Protein AF-A0A164F4E8-F1 (afdb_monomer_lite)

pLDDT: mean 90.94, std 9.81, range [45.47, 98.56]

Organism: Bacillus cereus (NCBI:txid1396)

Secondary structure (DSSP, 8-state):
-EEEPPPEEGGGGGGT--S-----S--SSPBPS--EEEEEEETTTEEEEEEEEEBSSTT---EEEEEEESS-SSHIIIIITT--SEEEE-TTS-EEEEE---TT-SS--EEEEEEEETTEEEEEEEES-----HHHHHHHHHHHHHT--

Radius of gyration: 14.97 Å; chains: 1; bounding box: 33×34×37 Å

Foldseek 3Di:
DKDKDDWAAPVCVCVQPVDDDWAFPDAPADFDPRWTWMWIDDPDPKIKIKIWGAHPDPPDGKTKIKIKILAPDCCCVPPVVVVFDDWDAAPVGWIKTWHAFDPPPPDFTWIKIWTDDDSMIIIIITTPDPDPPPVVRVVRRRVRVNRID

Structure (mmCIF, N/CA/C/O backbone):
data_AF-A0A164F4E8-F1
#
_entry.id   AF-A0A164F4E8-F1
#
loop_
_atom_site.group_PDB
_atom_site.id
_atom_site.type_symbol
_atom_site.label_atom_id
_atom_site.label_alt_id
_atom_site.label_comp_id
_atom_site.label_asym_id
_atom_site.label_entity_id
_atom_site.label_seq_id
_atom_site.pdbx_PDB_ins_code
_atom_site.Cartn_x
_atom_site.Cartn_y
_atom_site.Cartn_z
_atom_site.occupancy
_atom_site.B_iso_or_equiv
_atom_site.auth_seq_id
_atom_site.auth_comp_id
_atom_site.auth_asym_id
_atom_site.auth_atom_id
_atom_site.pdbx_PDB_model_num
ATOM 1 N N . MET A 1 1 ? 0.045 -12.296 20.672 1.00 79.75 1 MET A N 1
ATOM 2 C CA . MET A 1 1 ? 1.033 -13.055 19.889 1.00 79.75 1 MET A CA 1
ATOM 3 C C . MET A 1 1 ? 1.130 -12.380 18.540 1.00 79.75 1 MET A C 1
ATOM 5 O O . MET A 1 1 ? 0.113 -11.869 18.080 1.00 79.75 1 MET A O 1
ATOM 9 N N . ASP A 1 2 ? 2.335 -12.281 18.003 1.00 92.31 2 ASP A N 1
ATOM 10 C CA . ASP A 1 2 ? 2.592 -11.770 16.660 1.00 92.31 2 ASP A CA 1
ATOM 11 C C . ASP A 1 2 ? 2.791 -12.981 15.750 1.00 92.31 2 ASP A C 1
ATOM 13 O O . ASP A 1 2 ? 3.509 -13.912 16.123 1.00 92.31 2 ASP A O 1
ATOM 17 N N . HIS A 1 3 ? 2.084 -13.021 14.630 1.00 92.69 3 HIS A N 1
ATOM 18 C CA . HIS A 1 3 ? 2.129 -14.139 13.697 1.00 92.69 3 HIS A CA 1
ATOM 19 C C . HIS A 1 3 ? 2.015 -13.613 12.277 1.00 92.69 3 HIS A C 1
ATOM 21 O O . HIS A 1 3 ? 1.196 -12.736 12.011 1.00 92.69 3 HIS A O 1
ATOM 27 N N . VAL A 1 4 ? 2.824 -14.167 11.382 1.00 94.94 4 VAL A N 1
ATOM 28 C CA . VAL A 1 4 ? 2.848 -13.829 9.961 1.00 94.94 4 VAL A CA 1
ATOM 29 C C . VAL A 1 4 ? 2.559 -15.103 9.184 1.00 94.94 4 VAL A C 1
ATOM 31 O O . VAL A 1 4 ? 3.146 -16.145 9.479 1.00 94.94 4 VAL A O 1
ATOM 34 N N . THR A 1 5 ? 1.639 -15.030 8.227 1.00 94.75 5 THR A N 1
ATOM 35 C CA . THR A 1 5 ? 1.400 -16.131 7.290 1.00 94.75 5 THR A CA 1
ATOM 36 C C . THR A 1 5 ? 2.555 -16.241 6.297 1.00 94.75 5 THR A C 1
ATOM 38 O O . THR A 1 5 ? 3.155 -15.231 5.935 1.00 94.75 5 THR A O 1
ATOM 41 N N . ASP A 1 6 ? 2.789 -17.433 5.750 1.00 94.94 6 ASP A N 1
ATOM 42 C CA . ASP A 1 6 ? 3.517 -17.539 4.481 1.00 94.94 6 ASP A CA 1
ATOM 43 C C . ASP A 1 6 ? 2.794 -16.729 3.376 1.00 94.94 6 ASP A C 1
ATOM 45 O O . ASP A 1 6 ? 1.604 -16.409 3.526 1.00 94.94 6 ASP A O 1
ATOM 49 N N . PRO A 1 7 ? 3.462 -16.399 2.253 1.00 95.38 7 PRO A N 1
ATOM 50 C CA . PRO A 1 7 ? 2.802 -15.778 1.110 1.00 95.38 7 PRO A CA 1
ATOM 51 C C . PRO A 1 7 ? 1.639 -16.641 0.608 1.00 95.38 7 PRO A C 1
ATOM 53 O O . PRO A 1 7 ? 1.838 -17.760 0.128 1.00 95.38 7 PRO A O 1
ATOM 56 N N . ILE A 1 8 ? 0.422 -16.103 0.668 1.00 96.06 8 ILE A N 1
ATOM 57 C CA . ILE A 1 8 ? -0.806 -16.793 0.263 1.00 96.06 8 ILE A CA 1
ATOM 58 C C . ILE A 1 8 ? -1.472 -16.110 -0.940 1.00 96.06 8 ILE A C 1
ATOM 60 O O . ILE A 1 8 ? -1.339 -14.897 -1.129 1.00 96.06 8 ILE A O 1
ATOM 64 N N . PRO A 1 9 ? -2.216 -16.860 -1.776 1.00 95.00 9 PRO A N 1
ATOM 65 C CA . PRO A 1 9 ? -2.978 -16.276 -2.875 1.00 95.00 9 PRO A CA 1
ATOM 66 C C . PRO A 1 9 ? -3.974 -15.218 -2.384 1.00 95.00 9 PRO A C 1
ATOM 68 O O . PRO A 1 9 ? -4.622 -15.409 -1.354 1.00 95.00 9 PRO A O 1
ATOM 71 N N . LEU A 1 10 ? -4.192 -14.152 -3.164 1.00 92.88 10 LEU A N 1
ATOM 72 C CA . LEU A 1 10 ? -5.088 -13.047 -2.776 1.00 92.88 10 LEU A CA 1
ATOM 73 C C . LEU A 1 10 ? -6.517 -13.502 -2.415 1.00 92.88 10 LEU A C 1
ATOM 75 O O . LEU A 1 10 ? -7.153 -12.929 -1.533 1.00 92.88 10 LEU A O 1
ATOM 79 N N . LYS A 1 11 ? -7.003 -14.586 -3.035 1.00 92.31 11 LYS A N 1
ATOM 80 C CA . LYS A 1 11 ? -8.307 -15.206 -2.731 1.00 92.31 11 LYS A CA 1
ATOM 81 C C . LYS A 1 11 ? -8.419 -15.781 -1.312 1.00 92.31 11 LYS A C 1
ATOM 83 O O . LYS A 1 11 ? -9.526 -16.018 -0.840 1.00 92.31 11 LYS A O 1
ATOM 88 N N . GLU A 1 12 ? -7.297 -16.048 -0.647 1.00 95.00 12 GLU A N 1
ATOM 89 C CA . GLU A 1 12 ? -7.253 -16.623 0.703 1.00 95.00 12 GLU A CA 1
ATOM 90 C C . GLU A 1 12 ? -7.126 -15.568 1.801 1.00 95.00 12 GLU A C 1
ATOM 92 O O . GLU A 1 12 ? -7.444 -15.854 2.955 1.00 95.00 12 GLU A O 1
ATOM 97 N N . ILE A 1 13 ? -6.755 -14.335 1.439 1.00 95.31 13 ILE A N 1
ATOM 98 C CA . ILE A 1 13 ? -6.613 -13.200 2.358 1.00 95.31 13 ILE A CA 1
ATOM 99 C C . ILE A 1 13 ? -7.846 -12.983 3.245 1.00 95.31 13 ILE A C 1
ATOM 101 O O . ILE A 1 13 ? -7.647 -12.800 4.445 1.00 95.31 13 ILE A O 1
ATOM 105 N N . PRO A 1 14 ? -9.105 -13.091 2.763 1.00 94.25 14 PRO A N 1
ATOM 106 C CA . PRO A 1 14 ? -10.279 -12.878 3.614 1.00 94.25 14 PRO A CA 1
ATOM 107 C C . PRO A 1 14 ? -10.378 -13.809 4.833 1.00 94.25 14 PRO A C 1
ATOM 109 O O . PRO A 1 14 ? -11.076 -13.475 5.788 1.00 94.25 14 PRO A O 1
ATOM 112 N N . LYS A 1 15 ? -9.686 -14.961 4.827 1.00 92.88 15 LYS A N 1
ATOM 113 C CA . LYS A 1 15 ? -9.621 -15.879 5.979 1.00 92.88 15 LYS A CA 1
ATOM 114 C C . LYS A 1 15 ? -8.809 -15.302 7.147 1.00 92.88 15 LYS A C 1
ATOM 116 O O . LYS A 1 15 ? -9.050 -15.677 8.289 1.00 92.88 15 LYS A O 1
ATOM 121 N N . TYR A 1 16 ? -7.856 -14.416 6.855 1.00 92.69 16 TYR A N 1
ATOM 122 C CA . TYR A 1 16 ? -6.883 -13.876 7.813 1.00 92.69 16 TYR A CA 1
ATOM 123 C C . TYR A 1 16 ? -7.036 -12.361 8.018 1.00 92.69 16 TYR A C 1
ATOM 125 O O . TYR A 1 16 ? -6.740 -11.846 9.093 1.00 92.69 16 TYR A O 1
ATOM 133 N N . PHE A 1 17 ? -7.539 -11.650 7.007 1.00 94.88 17 PHE A N 1
ATOM 134 C CA . PHE A 1 17 ? -7.811 -10.218 7.015 1.00 94.88 17 PHE A CA 1
ATOM 135 C C . PHE A 1 17 ? -9.243 -9.975 6.519 1.00 94.88 17 PHE A C 1
ATOM 137 O O . PHE A 1 17 ? -9.506 -9.864 5.324 1.00 94.88 17 PHE A O 1
ATOM 144 N N . SER A 1 18 ? -10.199 -9.935 7.448 1.00 90.44 18 SER A N 1
ATOM 145 C CA . SER A 1 18 ? -11.637 -9.915 7.134 1.00 90.44 18 SER A CA 1
ATOM 146 C C . SER A 1 18 ? -12.184 -8.541 6.728 1.00 90.44 18 SER A C 1
ATOM 148 O O . SER A 1 18 ? -13.365 -8.412 6.400 1.00 90.44 18 SER A O 1
ATOM 150 N N . VAL A 1 19 ? -11.365 -7.492 6.797 1.00 92.75 19 VAL A N 1
ATOM 151 C CA . VAL A 1 19 ? -11.769 -6.130 6.440 1.00 92.75 19 VAL A CA 1
ATOM 152 C C . VAL A 1 19 ? -11.761 -5.996 4.919 1.00 92.75 19 VAL A C 1
ATOM 154 O O . VAL A 1 19 ? -10.837 -6.458 4.264 1.00 92.75 19 VAL A O 1
ATOM 157 N N . LYS A 1 20 ? -12.787 -5.365 4.339 1.00 93.56 20 LYS A N 1
ATOM 158 C CA . LYS A 1 20 ? -12.803 -5.065 2.899 1.00 93.56 20 LYS A CA 1
ATOM 159 C C . LYS A 1 20 ? -11.818 -3.944 2.599 1.00 93.56 20 LYS A C 1
ATOM 161 O O . LYS A 1 20 ? -11.897 -2.897 3.229 1.00 93.56 20 LYS A O 1
ATOM 166 N N . PHE A 1 21 ? -10.957 -4.138 1.611 1.00 95.06 21 PHE A N 1
ATOM 167 C CA . PHE A 1 21 ? -9.958 -3.158 1.204 1.00 95.06 21 PHE A CA 1
ATOM 168 C C . PHE A 1 21 ? -9.898 -3.037 -0.316 1.00 95.06 21 PHE A C 1
ATOM 170 O O . PHE A 1 21 ? -10.354 -3.931 -1.026 1.00 95.06 21 PHE A O 1
ATOM 177 N N . LYS A 1 22 ? -9.336 -1.922 -0.787 1.00 95.69 22 LYS A N 1
ATOM 178 C CA . LYS A 1 22 ? -9.076 -1.675 -2.202 1.00 95.69 22 LYS A CA 1
ATOM 179 C C . LYS A 1 22 ? -7.672 -2.135 -2.587 1.00 95.69 22 LYS A C 1
ATOM 181 O O . LYS A 1 22 ? -6.768 -2.087 -1.752 1.00 95.69 22 LYS A O 1
ATOM 186 N N . VAL A 1 23 ? -7.473 -2.492 -3.851 1.00 95.44 23 VAL A N 1
ATOM 187 C CA . VAL A 1 23 ? -6.159 -2.820 -4.440 1.00 95.44 23 VAL A CA 1
ATOM 188 C C . VAL A 1 23 ? -5.874 -1.970 -5.689 1.00 95.44 23 VAL A C 1
ATOM 190 O O . VAL A 1 23 ? -6.820 -1.458 -6.294 1.00 95.44 23 VAL A O 1
ATOM 193 N N . PRO A 1 24 ? -4.600 -1.786 -6.094 1.00 95.56 24 PRO A N 1
ATOM 194 C CA . PRO A 1 24 ? -4.239 -1.183 -7.374 1.00 95.56 24 PRO A CA 1
ATOM 195 C C . PRO A 1 24 ? -4.976 -1.834 -8.546 1.00 95.56 24 PRO A C 1
ATOM 197 O O . PRO A 1 24 ? -4.898 -3.044 -8.741 1.00 95.56 24 PRO A O 1
ATOM 200 N N . ALA A 1 25 ? -5.670 -1.018 -9.341 1.00 93.69 25 ALA A N 1
ATOM 201 C CA . ALA A 1 25 ? -6.231 -1.438 -10.627 1.00 93.69 25 ALA A CA 1
ATOM 202 C C . ALA A 1 25 ? -5.274 -1.163 -11.801 1.00 93.69 25 ALA A C 1
ATOM 204 O O . ALA A 1 25 ? -5.441 -1.733 -12.875 1.00 93.69 25 ALA A O 1
ATOM 205 N N . PHE A 1 26 ? -4.289 -0.286 -11.588 1.00 90.75 26 PHE A N 1
ATOM 206 C CA . PHE A 1 26 ? -3.274 0.101 -12.559 1.00 90.75 26 PHE A CA 1
ATOM 207 C C . PHE A 1 26 ? -1.915 0.156 -11.874 1.00 90.75 26 PHE A C 1
ATOM 209 O O . PHE A 1 26 ? -1.819 0.557 -10.712 1.00 90.75 26 PHE A O 1
ATOM 216 N N . LEU A 1 27 ? -0.880 -0.226 -12.612 1.00 92.69 27 LEU A N 1
ATOM 217 C CA . LEU A 1 27 ? 0.521 -0.122 -12.225 1.00 92.69 27 LEU A CA 1
ATOM 218 C C . LEU A 1 27 ? 1.306 0.426 -13.425 1.00 92.69 27 LEU A C 1
ATOM 220 O O . LEU A 1 27 ? 0.873 0.228 -14.561 1.00 92.69 27 LEU A O 1
ATOM 224 N N . PRO A 1 28 ? 2.444 1.105 -13.206 1.00 88.12 28 PRO A N 1
ATOM 225 C CA . PRO A 1 28 ? 3.237 1.690 -14.289 1.00 88.12 28 PRO A CA 1
ATOM 226 C C . PRO A 1 28 ? 4.026 0.646 -15.105 1.00 88.12 28 PRO A C 1
ATOM 228 O O . PRO A 1 28 ? 4.886 1.011 -15.900 1.00 88.12 28 PRO A O 1
ATOM 231 N N . TYR A 1 29 ? 3.764 -0.646 -14.892 1.00 89.88 29 TYR A N 1
ATOM 232 C CA . TYR A 1 29 ? 4.447 -1.775 -15.515 1.00 89.88 29 TYR A CA 1
ATOM 233 C C . TYR A 1 29 ? 3.588 -3.043 -15.442 1.00 89.88 29 TYR A C 1
ATOM 235 O O . TYR A 1 29 ? 2.667 -3.147 -14.624 1.00 89.88 29 TYR A O 1
ATOM 243 N N . ASP A 1 30 ? 3.961 -4.038 -16.245 1.00 89.75 30 ASP A N 1
ATOM 244 C CA . ASP A 1 30 ? 3.396 -5.382 -16.176 1.00 89.75 30 ASP A CA 1
ATOM 245 C C . ASP A 1 30 ? 3.956 -6.161 -14.978 1.00 89.75 30 ASP A C 1
ATOM 247 O O . ASP A 1 30 ? 5.153 -6.118 -14.668 1.00 89.75 30 ASP A O 1
ATOM 251 N N . ILE A 1 31 ? 3.072 -6.884 -14.293 1.00 90.31 31 ILE A N 1
ATOM 252 C CA . ILE A 1 31 ? 3.393 -7.669 -13.098 1.00 90.31 31 ILE A CA 1
ATOM 253 C C . ILE A 1 31 ? 3.491 -9.155 -13.396 1.00 90.31 31 ILE A C 1
ATOM 255 O O . ILE A 1 31 ? 2.876 -9.674 -14.327 1.00 90.31 31 ILE A O 1
ATOM 259 N N . THR A 1 32 ? 4.197 -9.874 -12.529 1.00 82.50 32 THR A N 1
ATOM 260 C CA . THR A 1 32 ? 4.111 -11.333 -12.522 1.00 82.50 32 THR A CA 1
ATOM 261 C C . THR A 1 32 ? 2.686 -11.789 -12.186 1.00 82.50 32 THR A C 1
ATOM 263 O O . THR A 1 32 ? 1.993 -11.201 -11.355 1.00 82.50 32 THR A O 1
ATOM 266 N N . SER A 1 33 ? 2.232 -12.872 -12.818 1.00 76.19 33 SER A N 1
ATOM 267 C CA . SER A 1 33 ? 0.866 -13.386 -12.642 1.00 76.19 33 SER A CA 1
ATOM 268 C C . SER A 1 33 ? 0.590 -13.999 -11.259 1.00 76.19 33 SER A C 1
ATOM 270 O O . SER A 1 33 ? -0.559 -14.302 -10.952 1.00 76.19 33 SER A O 1
ATOM 272 N N . ASP A 1 34 ? 1.618 -14.211 -10.431 1.00 85.19 34 ASP A N 1
ATOM 273 C CA . ASP A 1 34 ? 1.532 -14.888 -9.126 1.00 85.19 34 ASP A CA 1
ATOM 274 C C . ASP A 1 34 ? 1.623 -13.896 -7.951 1.00 85.19 34 ASP A C 1
ATOM 276 O O . ASP A 1 34 ? 2.446 -14.041 -7.043 1.00 85.19 34 ASP A O 1
ATOM 280 N N . VAL A 1 35 ? 0.793 -12.847 -7.978 1.00 93.06 35 VAL A N 1
ATOM 281 C CA . VAL A 1 35 ? 0.700 -11.895 -6.861 1.00 93.06 35 VAL A CA 1
ATOM 282 C C . VAL A 1 35 ? 0.127 -12.595 -5.629 1.00 93.06 35 VAL A C 1
ATOM 284 O O . VAL A 1 35 ? -0.980 -13.143 -5.647 1.00 93.06 35 VAL A O 1
ATOM 287 N N . LYS A 1 36 ? 0.878 -12.528 -4.531 1.00 95.56 36 LYS A N 1
ATOM 288 C CA . LYS A 1 36 ? 0.517 -13.073 -3.219 1.00 95.56 36 LYS A CA 1
ATOM 289 C C . LYS A 1 36 ? 0.518 -11.972 -2.169 1.00 95.56 36 LYS A C 1
ATOM 291 O O . LYS A 1 36 ? 1.152 -10.931 -2.349 1.00 95.56 36 LYS A O 1
ATOM 296 N N . GLY A 1 37 ? -0.199 -12.223 -1.082 1.00 96.56 37 GLY A N 1
ATOM 297 C CA . GLY A 1 37 ? -0.192 -11.374 0.099 1.00 96.56 37 GLY A CA 1
ATOM 298 C C . GLY A 1 37 ? 0.315 -12.120 1.327 1.00 96.56 37 GLY A C 1
ATOM 299 O O . GLY A 1 37 ? 0.204 -13.341 1.415 1.00 96.56 37 GLY A O 1
ATOM 300 N N . GLU A 1 38 ? 0.843 -11.369 2.279 1.00 97.81 38 GLU A N 1
ATOM 301 C CA . GLU A 1 38 ? 1.228 -11.832 3.611 1.00 97.81 38 GLU A CA 1
ATOM 302 C C . GLU A 1 38 ? 0.350 -11.106 4.631 1.00 97.81 38 GLU A C 1
ATOM 304 O O . GLU A 1 38 ? 0.143 -9.895 4.524 1.00 97.81 38 GLU A O 1
ATOM 309 N N . VAL A 1 39 ? -0.187 -11.829 5.614 1.00 97.69 39 VAL A N 1
ATOM 310 C CA . VAL A 1 39 ? -0.965 -11.225 6.701 1.00 97.69 39 VAL A CA 1
ATOM 311 C C . VAL A 1 39 ? -0.197 -11.376 8.002 1.00 97.69 39 VAL A C 1
ATOM 313 O O . VAL A 1 39 ? 0.080 -12.489 8.447 1.00 97.69 39 VAL A O 1
ATOM 316 N N . ARG A 1 40 ? 0.107 -10.246 8.640 1.00 97.31 40 ARG A N 1
ATOM 317 C CA . ARG A 1 40 ? 0.655 -10.182 9.995 1.00 97.31 40 ARG A CA 1
ATOM 318 C C . ARG A 1 40 ? -0.450 -9.839 10.978 1.00 97.31 40 ARG A C 1
ATOM 320 O O . ARG A 1 40 ? -1.008 -8.748 10.927 1.00 97.31 40 ARG A O 1
ATOM 327 N N . THR A 1 41 ? -0.745 -10.740 11.904 1.00 95.44 41 THR A N 1
ATOM 328 C CA . THR A 1 41 ? -1.669 -10.497 13.016 1.00 95.44 41 THR A CA 1
ATOM 329 C C . THR A 1 41 ? -0.900 -10.074 14.259 1.00 95.44 41 THR A C 1
ATOM 331 O O . THR A 1 41 ? 0.017 -10.774 14.686 1.00 95.44 41 THR A O 1
ATOM 334 N N . ILE A 1 42 ? -1.310 -8.969 14.876 1.00 93.56 42 ILE A N 1
ATOM 335 C CA . ILE A 1 42 ? -0.698 -8.406 16.079 1.00 93.56 42 ILE A CA 1
ATOM 336 C C . ILE A 1 42 ? -1.735 -8.421 17.207 1.00 93.56 42 ILE A C 1
ATOM 338 O O . ILE A 1 42 ? -2.708 -7.665 17.229 1.00 93.56 42 ILE A O 1
ATOM 342 N N . GLY A 1 43 ? -1.546 -9.306 18.185 1.00 90.12 43 GLY A N 1
ATOM 343 C CA . GLY A 1 43 ? -2.507 -9.447 19.280 1.00 90.12 43 GLY A CA 1
ATOM 344 C C . GLY A 1 43 ? -3.775 -10.181 18.835 1.00 90.12 43 GLY A C 1
ATOM 345 O O . GLY A 1 43 ? -3.678 -11.230 18.213 1.00 90.12 43 GLY A O 1
ATOM 346 N N . LYS A 1 44 ? -4.961 -9.691 19.228 1.00 84.75 44 LYS A N 1
ATOM 347 C CA . LYS A 1 44 ? -6.249 -10.370 18.951 1.00 84.75 44 LYS A CA 1
ATOM 348 C C . LYS A 1 44 ? -7.077 -9.749 17.824 1.00 84.75 44 LYS A C 1
ATOM 350 O O . LYS A 1 44 ? -8.000 -10.398 17.349 1.00 84.75 44 LYS A O 1
ATOM 355 N N . LYS A 1 45 ? -6.828 -8.486 17.473 1.00 89.88 45 LYS A N 1
ATOM 356 C CA . LYS A 1 45 ? -7.707 -7.701 16.584 1.00 89.88 45 LYS A CA 1
ATOM 357 C C . LYS A 1 45 ? -6.965 -6.998 15.454 1.00 89.88 45 LYS A C 1
ATOM 359 O O . LYS A 1 45 ? -7.573 -6.741 14.420 1.00 89.88 45 LYS A O 1
ATOM 364 N N . ASN A 1 46 ? -5.686 -6.694 15.648 1.00 95.25 46 ASN A N 1
ATOM 365 C CA . ASN A 1 46 ? -4.930 -5.888 14.706 1.00 95.25 46 ASN A CA 1
ATOM 366 C C . ASN A 1 46 ? -4.288 -6.799 13.668 1.00 95.25 46 ASN A C 1
ATOM 368 O O . ASN A 1 46 ? -3.726 -7.841 14.009 1.00 95.25 46 ASN A O 1
ATOM 372 N N . ALA A 1 47 ? -4.371 -6.398 12.412 1.00 96.62 47 ALA A N 1
ATOM 373 C CA . ALA A 1 47 ? -3.765 -7.105 11.307 1.00 96.62 47 ALA A CA 1
ATOM 374 C C . ALA A 1 47 ? -3.257 -6.114 10.260 1.00 96.62 47 ALA A C 1
ATOM 376 O O . ALA A 1 47 ? -3.834 -5.040 10.069 1.00 96.62 47 ALA A O 1
ATOM 377 N N . VAL A 1 48 ? -2.179 -6.504 9.589 1.00 97.81 48 VAL A N 1
ATOM 378 C CA . VAL A 1 48 ? -1.609 -5.808 8.438 1.00 97.81 48 VAL A CA 1
ATOM 379 C C . VAL A 1 48 ? -1.518 -6.806 7.297 1.00 97.81 48 VAL A C 1
ATOM 381 O O . VAL A 1 48 ? -1.000 -7.906 7.473 1.00 97.81 48 VAL A O 1
ATOM 384 N N . LEU A 1 49 ? -2.041 -6.422 6.144 1.00 98.12 49 LEU A N 1
ATOM 385 C CA . LEU A 1 49 ? -1.877 -7.117 4.880 1.00 98.12 49 LEU A CA 1
ATOM 386 C C . LEU A 1 49 ? -0.783 -6.421 4.076 1.00 98.12 49 LEU A C 1
ATOM 388 O O . LEU A 1 49 ? -0.881 -5.218 3.850 1.00 98.12 49 LEU A O 1
ATOM 392 N N . THR A 1 50 ? 0.186 -7.183 3.585 1.00 98.19 50 THR A N 1
ATOM 393 C CA . THR A 1 50 ? 1.220 -6.718 2.656 1.00 98.19 50 THR A CA 1
ATOM 394 C C . THR A 1 50 ? 1.072 -7.448 1.326 1.00 98.19 50 THR A C 1
ATOM 396 O O . THR A 1 50 ? 1.043 -8.676 1.296 1.00 98.19 50 THR A O 1
ATOM 399 N N . ILE A 1 51 ? 0.988 -6.712 0.216 1.00 97.50 51 ILE A N 1
ATOM 400 C CA . ILE A 1 51 ? 0.957 -7.258 -1.149 1.00 97.50 51 ILE A CA 1
ATOM 401 C C . ILE A 1 51 ? 2.090 -6.627 -1.955 1.00 97.50 51 ILE A C 1
ATOM 403 O O . ILE A 1 51 ? 2.189 -5.403 -2.028 1.00 97.50 51 ILE A O 1
ATOM 407 N N . LYS A 1 52 ? 2.922 -7.456 -2.593 1.00 95.50 52 LYS A N 1
ATOM 408 C CA . LYS A 1 52 ? 4.054 -7.007 -3.418 1.00 95.50 52 LYS A CA 1
ATOM 409 C C . LYS A 1 52 ? 3.759 -7.243 -4.898 1.00 95.50 52 LYS A C 1
ATOM 411 O O . LYS A 1 52 ? 3.633 -8.387 -5.331 1.00 95.50 52 LYS A O 1
ATOM 416 N N . TYR A 1 53 ? 3.695 -6.167 -5.672 1.00 94.81 53 TYR A N 1
ATOM 417 C CA . TYR A 1 53 ? 3.447 -6.178 -7.113 1.00 94.81 53 TYR A CA 1
ATOM 418 C C . TYR A 1 53 ? 4.776 -6.117 -7.867 1.00 94.81 53 TYR A C 1
ATOM 420 O O . TYR A 1 53 ? 5.229 -5.049 -8.269 1.00 94.81 53 TYR A O 1
ATOM 428 N N . LYS A 1 54 ? 5.447 -7.265 -7.999 1.00 91.75 54 LYS A N 1
ATOM 429 C CA . LYS A 1 54 ? 6.763 -7.347 -8.650 1.00 91.75 54 LYS A CA 1
ATOM 430 C C . LYS A 1 54 ? 6.645 -7.214 -10.168 1.00 91.75 54 LYS A C 1
ATOM 432 O O . LYS A 1 54 ? 5.764 -7.833 -10.767 1.00 91.75 54 LYS A O 1
ATOM 437 N N . GLN A 1 55 ? 7.569 -6.463 -10.764 1.00 89.81 55 GLN A N 1
ATOM 438 C CA . GLN A 1 55 ? 7.704 -6.329 -12.213 1.00 89.81 55 GLN A CA 1
ATOM 439 C C . GLN A 1 55 ? 7.969 -7.679 -12.892 1.00 89.81 55 GLN A C 1
ATOM 441 O O . GLN A 1 55 ? 8.649 -8.546 -12.339 1.00 89.81 55 GLN A O 1
ATOM 446 N N . GLN A 1 56 ? 7.424 -7.852 -14.097 1.00 86.25 56 GLN A N 1
ATOM 447 C CA . GLN A 1 56 ? 7.676 -9.024 -14.936 1.00 86.25 56 GLN A CA 1
ATOM 448 C C . GLN A 1 56 ? 9.042 -8.962 -15.645 1.00 86.25 56 GLN A C 1
ATOM 450 O O . GLN A 1 56 ? 9.623 -10.010 -15.928 1.00 86.25 56 GLN A O 1
ATOM 455 N N . GLU A 1 57 ? 9.548 -7.760 -15.946 1.00 84.56 57 GLU A N 1
ATOM 456 C CA . GLU A 1 57 ? 10.784 -7.570 -16.714 1.00 84.56 57 GLU A CA 1
ATOM 457 C C . GLU A 1 57 ? 12.022 -8.072 -15.938 1.00 84.56 57 GLU A C 1
ATOM 459 O O . GLU A 1 57 ? 12.302 -7.592 -14.835 1.00 84.56 57 GLU A O 1
ATOM 464 N N . PRO A 1 58 ? 12.800 -9.024 -16.490 1.00 76.00 58 PRO A N 1
ATOM 465 C CA . PRO A 1 58 ? 14.008 -9.517 -15.837 1.00 76.00 58 PRO A CA 1
ATOM 466 C C . PRO A 1 58 ? 15.053 -8.411 -15.645 1.00 76.00 58 PRO A C 1
ATOM 468 O O . PRO A 1 58 ? 15.383 -7.687 -16.578 1.00 76.00 58 PRO A O 1
ATOM 471 N N . GLY A 1 59 ? 15.629 -8.319 -14.444 1.00 78.00 59 GLY A N 1
ATOM 472 C CA . GLY A 1 59 ? 16.694 -7.359 -14.125 1.00 78.00 59 GLY A CA 1
ATOM 473 C C . GLY A 1 59 ? 16.206 -6.025 -13.556 1.00 78.00 59 GLY A C 1
ATOM 474 O O . GLY A 1 59 ? 17.023 -5.276 -13.021 1.00 78.00 59 GLY A O 1
ATOM 475 N N . ARG A 1 60 ? 14.894 -5.754 -13.580 1.00 81.50 60 ARG A N 1
ATOM 476 C CA . ARG A 1 60 ? 14.301 -4.662 -12.804 1.00 81.50 60 ARG A CA 1
ATOM 477 C C . ARG A 1 60 ? 13.817 -5.168 -11.450 1.00 81.50 60 ARG A C 1
ATOM 479 O O . ARG A 1 60 ? 13.037 -6.112 -11.358 1.00 81.50 60 ARG A O 1
ATOM 486 N N . ASN A 1 61 ? 14.285 -4.512 -10.392 1.00 84.19 61 ASN A N 1
ATOM 487 C CA . ASN A 1 61 ? 13.960 -4.867 -9.008 1.00 84.19 61 ASN A CA 1
ATOM 488 C C . ASN A 1 61 ? 12.969 -3.893 -8.363 1.00 84.19 61 ASN A C 1
ATOM 490 O O . ASN A 1 61 ? 12.694 -4.021 -7.169 1.00 84.19 61 ASN A O 1
ATOM 494 N N . GLU A 1 62 ? 12.473 -2.911 -9.116 1.00 87.75 62 GLU A N 1
ATOM 495 C CA . GLU A 1 62 ? 11.492 -1.949 -8.624 1.00 87.75 62 GLU A CA 1
A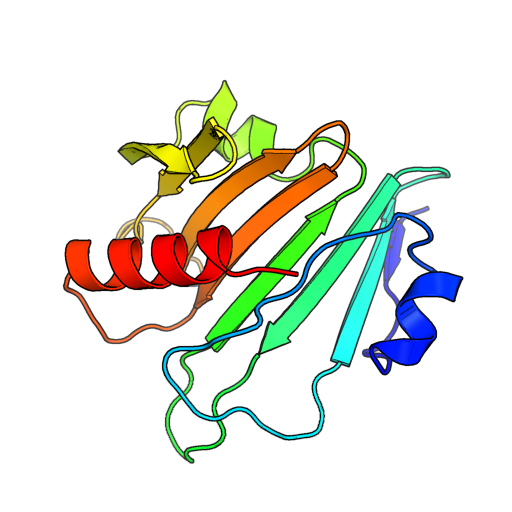TOM 496 C C . GLU A 1 62 ? 10.133 -2.630 -8.470 1.00 87.75 62 GLU A C 1
ATOM 498 O O . GLU A 1 62 ? 9.743 -3.480 -9.275 1.00 87.75 62 GLU A O 1
ATOM 503 N N . TYR A 1 63 ? 9.399 -2.267 -7.426 1.00 91.75 63 TYR A N 1
ATOM 504 C CA . TYR A 1 63 ? 8.051 -2.781 -7.228 1.00 91.75 63 TYR A CA 1
ATOM 505 C C . TYR A 1 63 ? 7.210 -1.848 -6.364 1.00 91.75 63 TYR A C 1
ATOM 507 O O . TYR A 1 63 ? 7.719 -1.037 -5.591 1.00 91.75 63 TYR A O 1
ATOM 515 N N . ILE A 1 64 ? 5.898 -1.988 -6.503 1.00 95.12 64 ILE A N 1
ATOM 516 C CA . ILE A 1 64 ? 4.907 -1.350 -5.654 1.00 95.12 64 ILE A CA 1
ATOM 517 C C . ILE A 1 64 ? 4.552 -2.353 -4.564 1.00 95.12 64 ILE A C 1
ATOM 519 O O . ILE A 1 64 ? 4.235 -3.514 -4.831 1.00 95.12 64 ILE A O 1
ATOM 523 N N . GLU A 1 65 ? 4.607 -1.900 -3.324 1.00 96.31 65 GLU A N 1
ATOM 524 C CA . GLU A 1 65 ? 4.104 -2.614 -2.161 1.00 96.31 65 GLU A CA 1
ATOM 525 C C . GLU A 1 65 ? 2.868 -1.883 -1.645 1.00 96.31 65 GLU A C 1
ATOM 527 O O . GLU A 1 65 ? 2.883 -0.664 -1.475 1.00 96.31 65 GLU A O 1
ATOM 532 N N . LEU A 1 66 ? 1.790 -2.628 -1.414 1.00 98.12 66 LEU A N 1
ATOM 533 C CA . LEU A 1 66 ? 0.610 -2.135 -0.719 1.00 98.12 66 LEU A CA 1
ATOM 534 C C . LEU A 1 66 ? 0.582 -2.738 0.682 1.00 98.12 66 LEU A C 1
ATOM 536 O O . LEU A 1 66 ? 0.457 -3.956 0.816 1.00 98.12 66 LEU A O 1
ATOM 540 N N . ASN A 1 67 ? 0.591 -1.876 1.694 1.00 98.19 67 ASN A N 1
ATOM 541 C CA . ASN A 1 67 ? 0.247 -2.235 3.061 1.00 98.19 67 ASN A CA 1
ATOM 542 C C . ASN A 1 67 ? -1.160 -1.727 3.392 1.00 98.19 67 ASN A C 1
ATOM 544 O O . ASN A 1 67 ? -1.495 -0.568 3.138 1.00 98.19 67 ASN A O 1
ATOM 548 N N . VAL A 1 68 ? -1.985 -2.604 3.962 1.00 98.31 68 VAL A N 1
ATOM 549 C CA . VAL A 1 68 ? -3.333 -2.289 4.442 1.00 98.31 68 VAL A CA 1
ATOM 550 C C . VAL A 1 68 ? -3.453 -2.729 5.891 1.00 98.31 68 VAL A C 1
ATOM 552 O O . VAL A 1 68 ? -3.304 -3.913 6.188 1.00 98.31 68 VAL A O 1
ATOM 555 N N . ALA A 1 69 ? -3.755 -1.805 6.795 1.00 98.12 69 ALA A N 1
ATOM 556 C CA . ALA A 1 69 ? -3.918 -2.106 8.213 1.00 98.12 69 ALA A CA 1
ATOM 557 C C . ALA A 1 69 ? -5.315 -1.724 8.708 1.00 98.12 69 ALA A C 1
ATOM 559 O O . ALA A 1 69 ? -5.888 -0.718 8.295 1.00 98.12 69 ALA A O 1
ATOM 560 N N . ASN A 1 70 ? -5.862 -2.523 9.624 1.00 96.88 70 ASN A N 1
ATOM 561 C CA . ASN A 1 70 ? -7.137 -2.231 10.298 1.00 96.88 70 ASN A CA 1
ATOM 562 C C . ASN A 1 70 ? -6.959 -1.431 11.605 1.00 96.88 70 ASN A C 1
ATOM 564 O O . ASN A 1 70 ? -7.820 -1.453 12.484 1.00 96.88 70 ASN A O 1
ATOM 568 N N . PHE A 1 71 ? -5.803 -0.788 11.760 1.00 95.75 71 PHE A N 1
ATOM 569 C CA . PHE A 1 71 ? -5.406 0.029 12.899 1.00 95.75 71 PHE A CA 1
ATOM 570 C C . PHE A 1 71 ? -4.297 1.002 12.455 1.00 95.75 71 PHE A C 1
ATOM 572 O O . PHE A 1 71 ? -3.693 0.771 11.406 1.00 95.75 71 PHE A O 1
ATOM 579 N N . PRO A 1 72 ? -3.998 2.063 13.232 1.00 95.06 72 PRO A N 1
ATOM 580 C CA . PRO A 1 72 ? -2.870 2.948 12.952 1.00 95.06 72 PRO A CA 1
ATOM 581 C C . PRO A 1 72 ? -1.533 2.199 13.072 1.00 95.06 72 PRO A C 1
ATOM 583 O O . PRO A 1 72 ? -1.073 1.953 14.188 1.00 95.06 72 PRO A O 1
ATOM 586 N N . TYR A 1 73 ? -0.932 1.804 11.950 1.00 95.81 73 TYR A N 1
ATOM 587 C CA . TYR A 1 73 ? 0.281 0.981 11.924 1.00 95.81 73 TYR A CA 1
ATOM 588 C C . TYR A 1 73 ? 1.524 1.826 11.637 1.00 95.81 73 TYR A C 1
ATOM 590 O O . TYR A 1 73 ? 2.359 2.019 12.518 1.00 95.81 73 TYR A O 1
ATOM 598 N N . SER A 1 74 ? 1.615 2.384 10.434 1.00 94.38 74 SER A N 1
ATOM 599 C CA . SER A 1 74 ? 2.689 3.270 9.979 1.00 94.38 74 SER A CA 1
ATOM 600 C C . SER A 1 74 ? 2.293 4.745 10.047 1.00 94.38 74 SER A C 1
ATOM 602 O O . SER A 1 74 ? 3.162 5.614 10.120 1.00 94.38 74 SER A O 1
ATOM 604 N N . PHE A 1 75 ? 0.993 5.053 10.070 1.00 95.31 75 PHE A N 1
ATOM 605 C CA . PHE A 1 75 ? 0.502 6.433 10.053 1.00 95.31 75 PHE A CA 1
ATOM 606 C C . PHE A 1 75 ? 0.973 7.286 11.235 1.00 95.31 75 PHE A C 1
ATOM 608 O O . PHE A 1 75 ? 1.343 8.427 10.972 1.00 95.31 75 PHE A O 1
ATOM 615 N N . PRO A 1 76 ? 1.025 6.809 12.497 1.00 95.44 76 PRO A N 1
ATOM 616 C CA . PRO A 1 76 ? 1.560 7.627 13.588 1.00 95.44 76 PRO A CA 1
ATOM 617 C C . PRO A 1 76 ? 3.014 8.057 13.341 1.00 95.44 76 PRO A C 1
ATOM 619 O O . PRO A 1 76 ? 3.338 9.238 13.424 1.00 95.44 76 PRO A O 1
ATOM 622 N N . ASN A 1 77 ? 3.867 7.119 12.922 1.00 92.19 77 ASN A N 1
ATOM 623 C CA . ASN A 1 77 ? 5.284 7.379 12.656 1.00 92.19 77 ASN A CA 1
ATOM 624 C C . ASN A 1 77 ? 5.483 8.356 11.481 1.00 92.19 77 ASN A C 1
ATOM 626 O O . ASN A 1 77 ? 6.337 9.231 11.540 1.00 92.19 77 ASN A O 1
ATOM 630 N N . ILE A 1 78 ? 4.674 8.255 10.423 1.00 92.38 78 ILE A N 1
ATOM 631 C CA . ILE A 1 78 ? 4.833 9.130 9.253 1.00 92.38 78 ILE A CA 1
ATOM 632 C C . ILE A 1 78 ? 4.140 10.482 9.459 1.00 92.38 78 ILE A C 1
ATOM 634 O O . ILE A 1 78 ? 4.729 11.526 9.202 1.00 92.38 78 ILE A O 1
ATOM 638 N N . VAL A 1 79 ? 2.890 10.489 9.920 1.00 95.06 79 VAL A N 1
ATOM 639 C CA . VAL A 1 79 ? 2.031 11.681 9.906 1.00 95.06 79 VAL A CA 1
ATOM 640 C C . VAL A 1 79 ? 2.059 12.433 11.233 1.00 95.06 79 VAL A C 1
ATOM 642 O O . VAL A 1 79 ? 2.222 13.652 11.232 1.00 95.06 79 VAL A O 1
ATOM 645 N N . GLU A 1 80 ? 1.923 11.742 12.368 1.00 94.38 80 GLU A N 1
ATOM 646 C CA . GLU A 1 80 ? 1.881 12.400 13.686 1.00 94.38 80 GLU A CA 1
ATOM 647 C C . GLU A 1 80 ? 3.263 12.935 14.078 1.00 94.38 80 GLU A C 1
ATOM 649 O O . GLU A 1 80 ? 3.371 14.048 14.594 1.00 94.38 80 GLU A O 1
ATOM 654 N N . GLU A 1 81 ? 4.328 12.205 13.732 1.00 95.00 81 GLU A N 1
ATOM 655 C CA . GLU A 1 81 ? 5.708 12.683 13.879 1.00 95.00 81 GLU A CA 1
ATOM 656 C C . GLU A 1 81 ? 6.167 13.615 12.741 1.00 95.00 81 GLU A C 1
ATOM 658 O O . GLU A 1 81 ? 7.312 14.062 12.745 1.00 95.00 81 GLU A O 1
ATOM 663 N N . LYS A 1 82 ? 5.289 13.946 11.779 1.00 93.81 82 LYS A N 1
ATOM 664 C CA . LYS A 1 82 ? 5.571 14.855 10.649 1.00 93.81 82 LYS A CA 1
ATOM 665 C C . LYS A 1 82 ? 6.785 14.445 9.797 1.00 93.81 82 LYS A C 1
ATOM 667 O O . LYS A 1 82 ? 7.515 15.299 9.302 1.00 93.81 82 LYS A O 1
ATOM 672 N N . ARG A 1 83 ? 6.983 13.141 9.590 1.00 91.31 83 ARG A N 1
ATOM 673 C CA . ARG A 1 83 ? 8.019 12.558 8.717 1.00 91.31 83 ARG A CA 1
ATOM 674 C C . ARG A 1 83 ? 7.535 12.409 7.267 1.00 91.31 83 ARG A C 1
ATOM 676 O O . ARG A 1 83 ? 7.733 11.368 6.644 1.00 91.31 83 ARG A O 1
ATOM 683 N N . PHE A 1 84 ? 6.855 13.429 6.753 1.00 93.12 84 PHE A N 1
ATOM 684 C CA . PHE A 1 84 ? 6.381 13.513 5.371 1.00 93.12 84 PHE A CA 1
ATOM 685 C C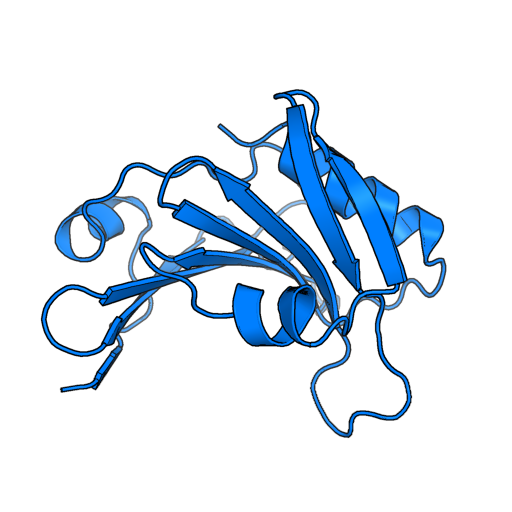 . PHE A 1 84 ? 6.764 14.871 4.776 1.00 93.12 84 PHE A C 1
ATOM 687 O O . PHE A 1 84 ? 6.903 15.854 5.504 1.00 93.12 84 PHE A O 1
ATOM 694 N N . GLN A 1 85 ? 6.907 14.927 3.456 1.00 94.31 85 GLN A N 1
ATOM 695 C CA . GLN A 1 85 ? 7.319 16.123 2.723 1.00 94.31 85 GLN A CA 1
ATOM 696 C C . GLN A 1 85 ? 6.100 16.920 2.254 1.00 94.31 85 GLN A C 1
ATOM 698 O O . GLN A 1 85 ? 6.086 18.146 2.338 1.00 94.31 85 GLN A O 1
ATOM 703 N N . GLU A 1 86 ? 5.058 16.229 1.785 1.00 96.06 86 GLU A N 1
ATOM 704 C CA . GLU A 1 86 ? 3.900 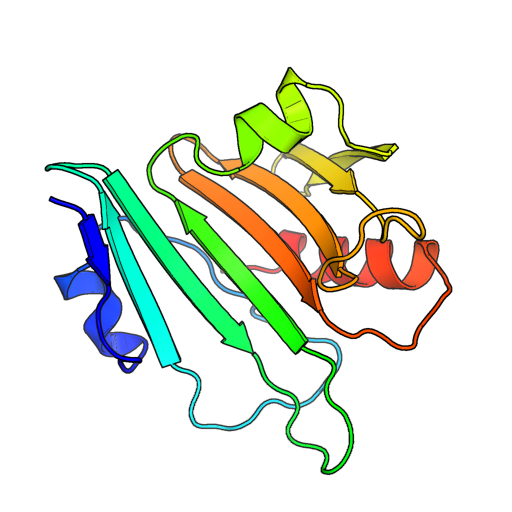16.872 1.167 1.00 96.06 86 GLU A CA 1
ATOM 705 C C . GLU A 1 86 ? 2.580 16.252 1.641 1.00 96.06 86 GLU A C 1
ATOM 707 O O . GLU A 1 86 ? 2.440 15.033 1.744 1.00 96.06 86 GLU A O 1
ATOM 712 N N . GLN A 1 87 ? 1.587 17.103 1.910 1.00 97.50 87 GLN A N 1
ATOM 713 C CA . GLN A 1 87 ? 0.204 16.696 2.148 1.00 97.50 87 GLN A CA 1
ATOM 714 C C . GLN A 1 87 ? -0.633 17.017 0.907 1.00 97.50 87 GLN A C 1
ATOM 716 O O . GLN A 1 87 ? -0.634 18.147 0.426 1.00 97.50 87 GLN A O 1
ATOM 721 N N . MET A 1 88 ? -1.414 16.046 0.443 1.00 96.25 88 MET A N 1
ATOM 722 C CA . MET A 1 88 ? -2.274 16.156 -0.736 1.00 96.25 88 MET A CA 1
ATOM 723 C C . MET A 1 88 ? -3.655 15.543 -0.489 1.00 96.25 88 MET A C 1
ATOM 725 O O . MET A 1 88 ? -3.921 14.957 0.562 1.00 96.25 88 MET A O 1
ATOM 729 N N . LYS A 1 89 ? -4.569 15.710 -1.447 1.00 97.12 89 LYS A N 1
ATOM 730 C CA . LYS A 1 89 ? -5.947 15.218 -1.360 1.00 97.12 89 LYS A CA 1
ATOM 731 C C . LYS A 1 89 ? -6.215 14.212 -2.474 1.00 97.12 89 LYS A C 1
ATOM 733 O O . LYS A 1 89 ? -5.972 14.506 -3.640 1.00 97.12 89 LYS A O 1
ATOM 738 N N . LEU A 1 90 ? -6.735 13.045 -2.111 1.00 97.56 90 LEU A N 1
ATOM 739 C CA . LEU A 1 90 ? -7.211 12.040 -3.058 1.00 97.56 90 LEU A CA 1
ATOM 740 C C . LEU A 1 90 ? -8.562 12.455 -3.664 1.00 97.56 90 LEU A C 1
ATOM 742 O O . LEU A 1 90 ? -9.297 13.268 -3.099 1.00 97.56 90 LEU A O 1
ATOM 746 N N . ASN A 1 91 ? -8.936 11.839 -4.784 1.00 96.19 91 ASN A N 1
ATOM 747 C CA . ASN A 1 91 ? -10.177 12.107 -5.520 1.00 96.19 91 ASN A CA 1
ATOM 748 C C . ASN A 1 91 ? -11.439 11.859 -4.682 1.00 96.19 91 ASN A C 1
ATOM 750 O O . ASN A 1 91 ? -12.458 12.516 -4.875 1.00 96.19 91 ASN A O 1
ATOM 754 N N . ASN A 1 92 ? -11.376 10.931 -3.724 1.00 93.50 92 ASN A N 1
ATOM 755 C CA . ASN A 1 92 ? -12.461 10.669 -2.773 1.00 93.50 92 ASN A CA 1
ATOM 756 C C . ASN A 1 92 ? -12.503 11.662 -1.595 1.00 93.50 92 ASN A C 1
ATOM 758 O O . ASN A 1 92 ? -13.349 11.541 -0.712 1.00 93.50 92 ASN A O 1
ATOM 762 N N . GLY A 1 93 ? -11.584 12.624 -1.566 1.00 95.94 93 GLY A N 1
ATOM 763 C CA . GLY A 1 93 ? -11.476 13.663 -0.560 1.00 95.94 93 GLY A CA 1
ATOM 764 C C . GLY A 1 93 ? -10.610 13.333 0.653 1.00 95.94 93 GLY A C 1
ATOM 765 O O . GLY A 1 93 ? -10.434 14.222 1.488 1.00 95.94 93 GLY A O 1
ATOM 766 N N . ALA A 1 94 ? -10.057 12.120 0.753 1.00 97.00 94 ALA A N 1
ATOM 767 C CA . ALA A 1 94 ? -9.146 11.748 1.832 1.00 97.00 94 ALA A CA 1
ATOM 768 C C . ALA A 1 94 ? -7.828 12.534 1.746 1.00 97.00 94 ALA A C 1
ATOM 770 O O . ALA A 1 94 ? -7.338 12.826 0.654 1.00 97.00 94 ALA A O 1
ATOM 771 N N . LEU A 1 95 ? -7.248 12.866 2.902 1.00 97.75 95 LEU A N 1
ATOM 772 C CA . LEU A 1 95 ? -5.900 13.424 2.969 1.00 97.75 95 LEU A CA 1
ATOM 773 C C . LEU A 1 95 ? -4.875 12.297 2.860 1.00 97.75 95 LEU A C 1
ATOM 775 O O . LEU A 1 95 ? -4.976 11.295 3.571 1.00 97.75 95 LEU A O 1
ATOM 779 N N . ALA A 1 96 ? -3.898 12.489 1.984 1.00 98.19 96 ALA A N 1
ATOM 780 C CA . ALA A 1 96 ? -2.762 11.606 1.791 1.00 98.19 96 ALA A CA 1
ATOM 781 C C . ALA A 1 96 ? -1.459 12.366 2.044 1.00 98.19 96 ALA A C 1
ATOM 783 O O . ALA A 1 96 ? -1.377 13.576 1.827 1.00 98.19 96 ALA A O 1
ATOM 784 N N . TYR A 1 97 ? -0.449 11.643 2.507 1.00 98.00 97 TYR A N 1
ATOM 785 C CA . TYR A 1 97 ? 0.831 12.191 2.930 1.00 98.00 97 TYR A CA 1
ATOM 786 C C . TYR A 1 97 ? 1.929 11.475 2.164 1.00 98.00 97 TYR A C 1
ATOM 788 O O . TYR A 1 97 ? 2.024 10.246 2.206 1.00 98.00 97 TYR A O 1
ATOM 796 N N . PHE A 1 98 ? 2.715 12.243 1.427 1.00 96.88 98 PHE A N 1
ATOM 797 C CA . PHE A 1 98 ?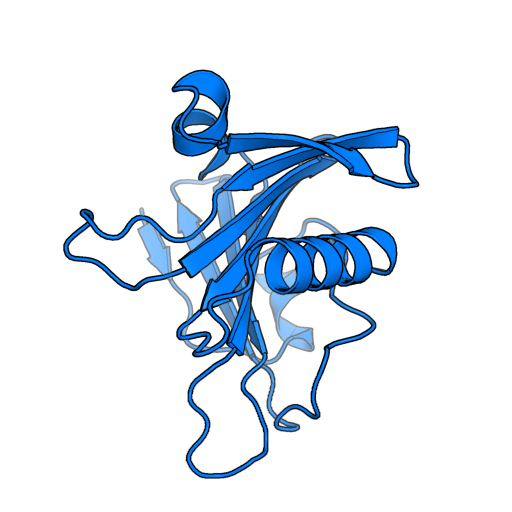 3.805 11.744 0.612 1.00 96.88 98 PHE A CA 1
ATOM 798 C C . PHE A 1 98 ? 5.130 11.940 1.340 1.00 96.88 98 PHE A C 1
ATOM 800 O O . PHE A 1 98 ? 5.423 13.035 1.830 1.00 96.88 98 PHE A O 1
ATOM 807 N N . LYS A 1 99 ? 5.928 10.873 1.375 1.00 92.75 99 LYS A N 1
ATOM 808 C CA . LYS A 1 99 ? 7.330 10.909 1.774 1.00 92.75 99 LYS A CA 1
ATOM 809 C C . LYS A 1 99 ? 8.184 10.365 0.634 1.00 92.75 99 LYS A C 1
ATOM 811 O O . LYS A 1 99 ? 7.952 9.238 0.200 1.00 92.75 99 LYS A O 1
ATOM 816 N N . ASN A 1 100 ? 9.150 11.141 0.147 1.00 89.56 100 ASN A N 1
ATOM 817 C CA . ASN A 1 10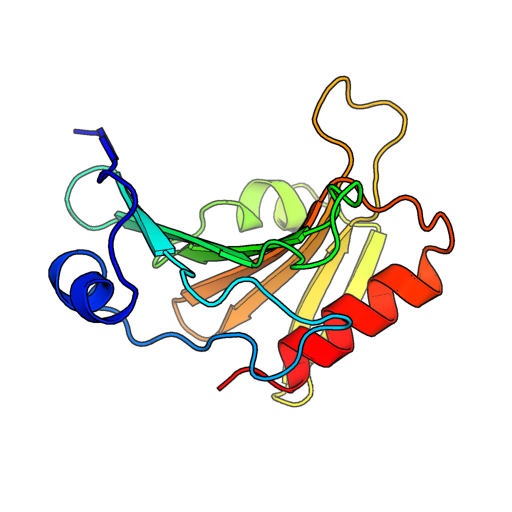0 ? 10.125 10.648 -0.826 1.00 89.56 100 ASN A CA 1
ATOM 818 C C . ASN A 1 100 ? 11.196 9.781 -0.130 1.00 89.56 100 ASN A C 1
ATOM 820 O O . ASN A 1 100 ? 11.216 9.682 1.101 1.00 89.56 100 ASN A O 1
ATOM 824 N N . LYS A 1 101 ? 12.079 9.152 -0.911 1.00 82.06 101 LYS A N 1
ATOM 825 C CA . LYS A 1 101 ? 13.262 8.455 -0.395 1.00 82.06 101 LYS A CA 1
ATOM 826 C C . LYS A 1 101 ? 14.084 9.403 0.480 1.00 82.06 101 LYS A C 1
ATOM 828 O O . LYS A 1 101 ? 14.161 10.598 0.203 1.00 82.06 101 LYS A O 1
ATOM 833 N N . ASP A 1 102 ? 14.680 8.858 1.530 1.00 70.19 102 ASP A N 1
ATOM 834 C CA . ASP A 1 102 ? 15.531 9.608 2.446 1.00 70.19 102 ASP A CA 1
ATOM 835 C C . ASP A 1 102 ? 16.968 9.099 2.282 1.00 70.19 102 ASP A C 1
ATOM 837 O O . ASP A 1 102 ? 17.272 7.982 2.701 1.00 70.19 102 ASP A O 1
ATOM 841 N N . ASP A 1 103 ? 17.849 9.898 1.670 1.00 56.06 103 ASP A N 1
ATOM 842 C CA . ASP A 1 103 ? 19.237 9.509 1.340 1.00 56.06 103 ASP A CA 1
ATOM 843 C C . ASP A 1 103 ? 20.088 9.161 2.584 1.00 56.06 103 ASP A C 1
ATOM 845 O O . ASP A 1 103 ? 21.192 8.621 2.482 1.00 56.06 103 ASP A O 1
ATOM 849 N N . PHE A 1 104 ? 19.597 9.487 3.785 1.00 52.72 104 PHE A N 1
ATOM 850 C CA . PHE A 1 104 ? 20.314 9.339 5.054 1.00 52.72 104 PHE A CA 1
ATOM 851 C C . PHE A 1 104 ? 19.864 8.140 5.900 1.00 52.72 104 PHE A C 1
ATOM 853 O O . PHE A 1 104 ? 20.558 7.772 6.857 1.00 52.72 104 PHE A O 1
ATOM 860 N N . GLU A 1 105 ? 18.730 7.506 5.584 1.00 54.47 105 GLU A N 1
ATOM 861 C CA . GLU A 1 105 ? 18.277 6.311 6.296 1.00 54.47 105 GLU A CA 1
ATOM 862 C C . GLU A 1 105 ? 19.008 5.089 5.716 1.00 54.47 105 GLU A C 1
ATOM 864 O O . GLU A 1 105 ? 18.824 4.728 4.561 1.00 54.47 105 GLU A O 1
ATOM 869 N N . ARG A 1 106 ? 19.860 4.424 6.518 1.00 45.47 106 ARG A N 1
ATOM 870 C CA . ARG A 1 106 ? 20.560 3.165 6.159 1.00 45.47 106 ARG A CA 1
ATOM 871 C C . ARG A 1 106 ? 19.592 1.966 6.043 1.00 45.47 106 ARG A C 1
ATOM 873 O O . ARG A 1 106 ? 19.802 0.935 6.682 1.00 45.47 106 ARG A O 1
ATOM 880 N N . GLY A 1 107 ? 18.508 2.120 5.295 1.00 54.94 107 GLY A N 1
ATOM 881 C CA . GLY A 1 107 ? 17.455 1.138 5.056 1.00 54.94 107 GLY A CA 1
ATOM 882 C C . GLY A 1 107 ? 17.080 1.073 3.576 1.00 54.94 107 GLY A C 1
ATOM 883 O O . GLY A 1 107 ? 17.701 1.725 2.745 1.00 54.94 107 GLY A O 1
ATOM 884 N N . GLU A 1 108 ? 16.085 0.248 3.240 1.00 55.31 108 GLU A N 1
ATOM 885 C CA . GLU A 1 108 ? 15.566 0.174 1.869 1.00 55.31 108 GLU A CA 1
ATOM 886 C C . GLU A 1 108 ? 15.052 1.554 1.430 1.00 55.31 108 GLU A C 1
ATOM 888 O O . GLU A 1 108 ? 14.122 2.080 2.035 1.00 55.31 108 GLU A O 1
ATOM 893 N N . GLU A 1 109 ? 15.644 2.135 0.387 1.00 71.75 109 GLU A N 1
ATOM 894 C CA . GLU A 1 109 ? 15.184 3.388 -0.214 1.00 71.75 109 GLU A CA 1
ATOM 895 C C . GLU A 1 109 ? 13.781 3.195 -0.810 1.00 71.75 109 GLU A C 1
ATOM 897 O O . GLU A 1 109 ? 13.584 2.441 -1.773 1.00 71.75 109 GLU A O 1
ATOM 902 N N . PHE A 1 110 ? 12.781 3.868 -0.241 1.00 86.50 110 PHE A N 1
ATOM 903 C CA . PHE A 1 110 ? 11.429 3.881 -0.789 1.00 86.50 110 PHE A CA 1
ATOM 904 C C . PHE A 1 110 ? 10.795 5.261 -0.694 1.00 86.50 110 PHE A C 1
ATOM 906 O O . PHE A 1 110 ? 10.957 5.976 0.292 1.00 86.50 110 PHE A O 1
ATOM 913 N N . ALA A 1 111 ? 9.999 5.589 -1.706 1.00 92.56 111 ALA A N 1
ATOM 914 C CA . ALA A 1 111 ? 8.999 6.638 -1.597 1.00 92.56 111 ALA A CA 1
ATOM 915 C C . ALA A 1 111 ? 7.674 6.023 -1.143 1.00 92.56 111 ALA A C 1
ATOM 917 O O . ALA A 1 111 ? 7.368 4.875 -1.472 1.00 92.56 111 ALA A O 1
ATOM 918 N N . THR A 1 112 ? 6.866 6.761 -0.393 1.00 95.50 112 THR A N 1
ATOM 919 C CA . THR A 1 112 ? 5.587 6.274 0.113 1.00 95.50 112 THR A CA 1
ATOM 920 C C . THR A 1 112 ? 4.497 7.331 0.055 1.00 95.50 112 THR A C 1
ATOM 922 O O . THR A 1 112 ? 4.733 8.514 0.286 1.00 95.50 112 THR A O 1
ATOM 925 N N . LEU A 1 113 ? 3.281 6.876 -0.240 1.00 97.88 113 LEU A N 1
ATOM 926 C CA . LEU A 1 113 ? 2.053 7.631 -0.046 1.00 97.88 113 LEU A CA 1
ATOM 927 C C . LEU A 1 113 ? 1.200 6.894 0.989 1.00 97.88 113 LEU A C 1
ATOM 929 O O . LEU A 1 113 ? 0.852 5.730 0.783 1.00 97.88 113 LEU A O 1
ATOM 933 N N . ILE A 1 114 ? 0.859 7.565 2.088 1.00 98.44 114 ILE A N 1
ATOM 934 C CA . ILE A 1 114 ? 0.058 7.000 3.179 1.00 98.44 114 ILE A CA 1
ATOM 935 C C . ILE A 1 114 ? -1.217 7.811 3.401 1.00 98.44 114 ILE A C 1
ATOM 937 O O . ILE A 1 114 ? -1.204 9.040 3.354 1.00 98.44 114 ILE A O 1
ATOM 941 N N . TRP A 1 115 ? -2.339 7.136 3.637 1.00 98.38 115 TRP A N 1
ATOM 942 C CA . TRP A 1 115 ? -3.623 7.772 3.926 1.00 98.38 115 TRP A CA 1
ATOM 943 C C . TRP A 1 115 ? -4.520 6.863 4.767 1.00 98.38 115 TRP A C 1
ATOM 945 O O . TRP A 1 115 ? -4.222 5.692 5.006 1.00 98.38 115 TRP A O 1
ATOM 955 N N . LYS A 1 116 ? -5.644 7.415 5.230 1.00 97.06 116 LYS A N 1
ATOM 956 C CA . LYS A 1 116 ? -6.683 6.666 5.942 1.00 97.06 116 LYS A CA 1
ATOM 957 C C . LYS A 1 116 ? -8.029 6.843 5.258 1.00 97.06 116 LYS A C 1
ATOM 959 O O . LYS A 1 116 ? -8.417 7.957 4.909 1.00 97.06 116 LYS A O 1
ATOM 964 N N . GLU A 1 117 ? -8.766 5.747 5.126 1.00 95.00 117 GLU A N 1
ATOM 965 C CA . GLU A 1 117 ? -10.181 5.758 4.764 1.00 95.00 117 GLU A CA 1
ATOM 966 C C . GLU A 1 117 ? -10.972 5.013 5.837 1.00 95.00 117 GLU A C 1
ATOM 968 O O . GLU A 1 117 ? -10.827 3.802 6.007 1.00 95.00 117 GLU A O 1
ATOM 973 N N . LYS A 1 118 ? -11.845 5.733 6.553 1.00 89.88 118 LYS A N 1
ATOM 974 C CA . LYS A 1 118 ? -12.568 5.193 7.716 1.00 89.88 118 LYS A CA 1
ATOM 975 C C . LYS A 1 118 ? -11.567 4.634 8.745 1.00 89.88 118 LYS A C 1
ATOM 977 O O . LYS A 1 118 ? -10.727 5.383 9.230 1.00 89.88 118 LYS A O 1
ATOM 982 N N . GLU A 1 119 ? -11.651 3.345 9.061 1.00 91.06 119 GLU A N 1
ATOM 983 C CA . GLU A 1 119 ? -10.779 2.646 10.016 1.00 91.06 119 GLU A CA 1
ATOM 984 C C . GLU A 1 119 ? -9.608 1.912 9.337 1.00 91.06 119 GLU A C 1
ATOM 986 O O . GLU A 1 119 ? -8.881 1.171 9.995 1.00 91.06 119 GLU A O 1
ATOM 991 N N . ILE A 1 120 ? -9.432 2.089 8.022 1.00 97.19 120 ILE A N 1
ATOM 992 C CA . ILE A 1 120 ? -8.396 1.409 7.246 1.00 97.19 120 ILE A CA 1
ATOM 993 C C . ILE A 1 120 ? -7.277 2.389 6.932 1.00 97.19 120 ILE A C 1
ATOM 995 O O . ILE A 1 120 ? -7.503 3.458 6.362 1.00 97.19 120 ILE A O 1
ATOM 999 N N . GLU A 1 121 ? -6.064 1.996 7.284 1.00 98.25 121 GLU A N 1
ATOM 1000 C CA . GLU A 1 121 ? -4.845 2.654 6.853 1.00 98.25 121 GLU A CA 1
ATOM 1001 C C . GLU A 1 121 ? -4.334 1.992 5.577 1.00 98.25 121 GLU A C 1
ATOM 1003 O O . GLU A 1 121 ? -4.238 0.765 5.496 1.00 98.25 121 GLU A O 1
ATOM 1008 N N . TYR A 1 122 ? -4.005 2.821 4.594 1.00 98.56 122 TYR A N 1
ATOM 1009 C CA . TYR A 1 122 ? -3.393 2.414 3.341 1.00 98.56 122 TYR A CA 1
ATOM 1010 C C . TYR A 1 122 ? -2.024 3.057 3.226 1.00 98.56 122 TYR A C 1
ATOM 1012 O O . TYR A 1 122 ? -1.880 4.259 3.450 1.00 98.56 122 TYR A O 1
ATOM 1020 N N . GLN A 1 123 ? -1.041 2.273 2.809 1.00 98.31 123 GLN A N 1
ATOM 1021 C CA . GLN A 1 123 ? 0.280 2.764 2.472 1.00 98.31 123 GLN A CA 1
ATOM 1022 C C . GLN A 1 123 ? 0.734 2.110 1.170 1.00 98.31 123 GLN A C 1
ATOM 1024 O O . GLN A 1 123 ? 0.864 0.890 1.090 1.00 98.31 123 GLN A O 1
ATOM 1029 N N . LEU A 1 124 ? 0.990 2.930 0.156 1.00 97.75 124 LEU A N 1
ATOM 1030 C CA . LEU A 1 124 ? 1.724 2.515 -1.032 1.00 97.75 124 LEU A CA 1
ATOM 1031 C C . LEU A 1 124 ? 3.197 2.845 -0.831 1.00 97.75 124 LEU A C 1
ATOM 1033 O O . LEU A 1 124 ? 3.532 3.937 -0.367 1.00 97.75 124 LEU A O 1
ATOM 1037 N N . LEU A 1 125 ? 4.069 1.910 -1.185 1.00 95.25 125 LEU A N 1
ATOM 1038 C CA . LEU A 1 125 ? 5.511 2.102 -1.196 1.00 95.25 125 LEU A CA 1
ATOM 1039 C C . LEU A 1 125 ? 6.033 1.786 -2.592 1.00 95.25 125 LEU A C 1
ATOM 1041 O O . LEU A 1 125 ? 5.718 0.733 -3.145 1.00 95.25 125 LEU A O 1
ATOM 1045 N N . TYR A 1 126 ? 6.840 2.685 -3.145 1.00 93.25 126 TYR A N 1
ATOM 1046 C CA . TYR A 1 126 ? 7.596 2.445 -4.364 1.00 93.25 126 TYR A CA 1
ATOM 1047 C C . TYR A 1 126 ? 9.030 2.076 -3.983 1.00 93.25 126 TYR A C 1
ATOM 1049 O O . TYR A 1 126 ? 9.817 2.924 -3.563 1.00 93.25 126 TYR A O 1
ATOM 1057 N N . ARG A 1 127 ? 9.331 0.780 -4.066 1.00 89.56 127 ARG A N 1
ATOM 1058 C CA . ARG A 1 127 ? 10.570 0.153 -3.594 1.00 89.56 127 ARG A CA 1
ATOM 1059 C C . ARG A 1 127 ? 11.595 0.065 -4.717 1.00 89.56 127 ARG A C 1
ATOM 1061 O O . ARG A 1 127 ? 11.221 -0.248 -5.847 1.00 89.56 127 ARG A O 1
ATOM 1068 N N . ASN A 1 128 ? 12.873 0.262 -4.382 1.00 83.50 128 ASN A N 1
ATOM 1069 C CA . ASN A 1 128 ? 14.030 0.121 -5.281 1.00 83.50 128 ASN A CA 1
ATOM 1070 C C . ASN A 1 128 ? 13.956 0.954 -6.570 1.00 83.50 128 ASN A C 1
ATOM 1072 O O . ASN A 1 128 ? 14.606 0.595 -7.550 1.00 83.50 128 ASN A O 1
ATOM 1076 N N . VAL A 1 129 ? 13.133 2.005 -6.612 1.00 78.00 129 VAL A N 1
ATOM 1077 C CA . VAL A 1 129 ? 12.936 2.765 -7.847 1.00 78.00 129 VAL A CA 1
ATOM 1078 C C . VAL A 1 129 ? 14.251 3.447 -8.232 1.00 78.00 129 VAL A C 1
ATOM 1080 O O . VAL A 1 129 ? 14.882 4.080 -7.392 1.00 78.00 129 VAL A O 1
ATOM 1083 N N . GLN A 1 130 ? 14.699 3.279 -9.470 1.00 74.00 130 GLN A N 1
ATOM 1084 C CA . GLN A 1 130 ? 15.894 3.932 -10.008 1.00 74.00 130 GLN A CA 1
ATOM 1085 C C . GLN A 1 130 ? 15.596 5.363 -10.448 1.00 74.00 130 GLN A C 1
ATOM 1087 O O . GLN A 1 130 ? 16.507 6.186 -10.508 1.00 74.00 130 GLN A O 1
ATOM 1092 N N . GLU A 1 131 ? 14.323 5.650 -10.740 1.00 74.19 131 GLU A N 1
ATOM 1093 C CA . GLU A 1 131 ? 13.843 7.009 -10.959 1.00 74.19 131 GLU A CA 1
ATOM 1094 C C . GLU A 1 131 ? 14.233 7.887 -9.765 1.00 74.19 131 GLU A C 1
ATOM 1096 O O . GLU A 1 131 ? 14.034 7.515 -8.601 1.00 74.19 131 GLU A O 1
ATOM 1101 N N . ASN A 1 132 ? 14.809 9.042 -10.072 1.00 73.88 132 ASN A N 1
ATOM 1102 C CA . ASN A 1 132 ? 15.196 10.045 -9.083 1.00 73.88 132 ASN A CA 1
ATOM 1103 C C . ASN A 1 132 ? 14.324 11.297 -9.189 1.00 73.88 132 ASN A C 1
ATOM 1105 O O . ASN A 1 132 ? 14.408 12.170 -8.327 1.00 73.88 132 ASN A O 1
ATOM 1109 N N . ASP A 1 133 ? 13.467 11.372 -10.209 1.00 85.19 133 ASP A N 1
ATOM 1110 C CA . ASP A 1 133 ? 12.449 12.403 -10.306 1.00 85.19 133 ASP A CA 1
ATOM 1111 C C . ASP A 1 133 ? 11.329 12.157 -9.277 1.00 85.19 133 ASP A C 1
ATOM 1113 O O . ASP A 1 133 ? 10.461 11.286 -9.418 1.00 85.19 133 ASP A O 1
ATOM 1117 N N . GLU A 1 134 ? 11.372 12.952 -8.207 1.00 87.62 134 GLU A N 1
ATOM 1118 C CA . GLU A 1 134 ? 10.382 12.955 -7.132 1.00 87.62 134 GLU A CA 1
ATOM 1119 C C . GLU A 1 134 ? 8.957 13.178 -7.645 1.00 87.62 134 GLU A C 1
ATOM 1121 O O . GLU A 1 134 ? 8.019 12.527 -7.171 1.00 87.62 134 GLU A O 1
ATOM 1126 N N . ASP A 1 135 ? 8.779 14.081 -8.610 1.00 90.38 135 ASP A N 1
ATOM 1127 C CA . ASP A 1 135 ? 7.459 14.423 -9.118 1.00 90.38 135 ASP A CA 1
ATOM 1128 C C . ASP A 1 135 ? 6.875 13.252 -9.906 1.00 90.38 135 ASP A C 1
ATOM 1130 O O . ASP A 1 135 ? 5.705 12.914 -9.711 1.00 90.38 135 ASP A O 1
ATOM 1134 N N . VAL A 1 136 ? 7.679 12.553 -10.712 1.00 90.81 136 VAL A N 1
ATOM 1135 C CA . VAL A 1 136 ? 7.240 11.337 -11.420 1.00 90.81 136 VAL A CA 1
ATOM 1136 C C . VAL A 1 136 ? 6.820 10.243 -10.434 1.00 90.81 136 VAL A C 1
ATOM 1138 O O . VAL A 1 136 ? 5.752 9.640 -10.583 1.00 90.81 136 VAL A O 1
ATOM 1141 N N . ILE A 1 137 ? 7.619 9.998 -9.393 1.00 91.56 137 ILE A N 1
ATOM 1142 C CA . ILE A 1 137 ? 7.315 9.004 -8.352 1.00 91.56 137 ILE A CA 1
ATOM 1143 C C . ILE A 1 137 ? 6.003 9.344 -7.637 1.00 91.56 137 ILE A C 1
ATOM 1145 O O . ILE A 1 137 ? 5.122 8.487 -7.497 1.00 91.56 137 ILE A O 1
ATOM 1149 N N . LYS A 1 138 ? 5.854 10.601 -7.212 1.00 94.31 138 LYS A N 1
ATOM 1150 C CA . LYS A 1 138 ? 4.659 11.108 -6.534 1.00 94.31 138 LYS A CA 1
ATOM 1151 C C . LYS A 1 138 ? 3.421 10.980 -7.416 1.00 94.31 138 LYS A C 1
ATOM 1153 O O . LYS A 1 138 ? 2.401 10.469 -6.951 1.00 94.31 138 LYS A O 1
ATOM 1158 N N . GLN A 1 139 ? 3.504 11.384 -8.686 1.00 94.00 139 GLN A N 1
ATOM 1159 C CA . GLN A 1 139 ? 2.385 11.278 -9.627 1.00 94.00 139 GLN A CA 1
ATOM 1160 C C . GLN A 1 139 ? 1.968 9.825 -9.855 1.00 94.00 139 GLN A C 1
ATOM 1162 O O . GLN A 1 139 ? 0.774 9.531 -9.853 1.00 94.00 139 GLN A O 1
ATOM 1167 N N . ASN A 1 140 ? 2.923 8.898 -9.964 1.00 94.00 140 ASN A N 1
ATOM 1168 C CA . ASN A 1 140 ? 2.619 7.472 -10.078 1.00 94.00 140 ASN A CA 1
ATOM 1169 C C . ASN A 1 140 ? 1.882 6.945 -8.839 1.00 94.00 140 ASN A C 1
ATOM 1171 O O . ASN A 1 140 ? 0.831 6.315 -8.969 1.00 94.00 140 ASN A O 1
ATOM 1175 N N . LEU A 1 141 ? 2.379 7.237 -7.633 1.00 96.38 141 LEU A N 1
ATOM 1176 C CA . LEU A 1 141 ? 1.730 6.815 -6.386 1.00 96.38 141 LEU A CA 1
ATOM 1177 C C . LEU A 1 141 ? 0.323 7.407 -6.239 1.00 96.38 141 LEU A C 1
ATOM 1179 O O . LEU A 1 141 ? -0.617 6.692 -5.881 1.00 96.38 141 LEU A O 1
ATOM 1183 N N . LEU A 1 142 ? 0.163 8.691 -6.559 1.00 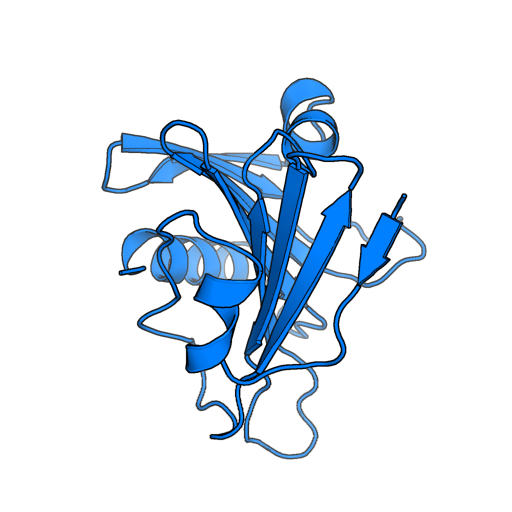96.75 142 LEU A N 1
ATOM 1184 C CA . LEU A 1 142 ? -1.122 9.382 -6.510 1.00 96.75 142 LEU A CA 1
ATOM 1185 C C . LEU A 1 142 ? -2.107 8.814 -7.540 1.00 96.75 142 LEU A C 1
ATOM 1187 O O . LEU A 1 142 ? -3.284 8.614 -7.229 1.00 96.75 142 LEU A O 1
ATOM 1191 N N . TYR A 1 143 ? -1.635 8.517 -8.752 1.00 96.88 143 TYR A N 1
ATOM 1192 C CA . TYR A 1 143 ? -2.445 7.901 -9.797 1.00 96.88 143 TYR A CA 1
ATOM 1193 C C . TYR A 1 143 ? -2.936 6.515 -9.375 1.00 96.88 143 TYR A C 1
ATOM 1195 O O . TYR A 1 143 ? -4.129 6.231 -9.503 1.00 96.88 143 TYR A O 1
ATOM 1203 N N . ILE A 1 144 ? -2.054 5.675 -8.819 1.00 97.56 144 ILE A N 1
ATOM 1204 C CA . ILE A 1 144 ? -2.427 4.353 -8.305 1.00 97.56 144 ILE A CA 1
ATOM 1205 C C . ILE A 1 144 ? -3.499 4.507 -7.226 1.00 97.56 144 ILE A C 1
ATOM 1207 O O . ILE A 1 144 ? -4.586 3.952 -7.384 1.00 97.56 144 ILE A O 1
ATOM 1211 N N . ALA A 1 145 ? -3.235 5.299 -6.178 1.00 97.75 145 ALA A N 1
ATOM 1212 C CA . ALA A 1 145 ? -4.140 5.483 -5.040 1.00 97.75 145 ALA A CA 1
ATOM 1213 C C . ALA A 1 145 ? -5.544 5.940 -5.466 1.00 97.75 145 ALA A C 1
ATOM 1215 O O . ALA A 1 145 ? -6.552 5.399 -5.009 1.00 97.75 145 ALA A O 1
ATOM 1216 N N . ASN A 1 146 ? -5.620 6.890 -6.400 1.00 97.69 146 ASN A N 1
ATOM 1217 C CA . ASN A 1 146 ? -6.883 7.422 -6.907 1.00 97.69 146 ASN A CA 1
ATOM 1218 C C . ASN A 1 146 ? -7.697 6.433 -7.754 1.00 97.69 146 ASN A C 1
ATOM 1220 O O . ASN A 1 146 ? -8.899 6.640 -7.928 1.00 97.69 146 ASN A O 1
ATOM 1224 N N . ASN A 1 147 ? -7.068 5.378 -8.272 1.00 97.12 147 ASN A N 1
ATOM 1225 C CA . ASN A 1 147 ? -7.705 4.383 -9.135 1.00 97.12 147 ASN A CA 1
ATOM 1226 C C . ASN A 1 147 ? -7.845 2.999 -8.476 1.00 97.12 147 ASN A C 1
ATOM 1228 O O . ASN A 1 147 ? -8.257 2.049 -9.147 1.00 97.12 147 ASN A O 1
ATOM 1232 N N . MET A 1 148 ? -7.532 2.864 -7.182 1.00 96.75 148 MET A N 1
ATOM 1233 C CA . MET A 1 148 ? -7.727 1.612 -6.443 1.00 96.75 148 MET A CA 1
ATOM 1234 C C . MET A 1 148 ? -9.215 1.246 -6.328 1.00 96.75 148 MET A C 1
ATOM 1236 O O . MET A 1 148 ? -10.070 2.123 -6.161 1.00 96.75 148 MET A O 1
ATOM 1240 N N . LYS A 1 149 ? -9.523 -0.055 -6.379 1.00 93.00 149 LYS A N 1
ATOM 1241 C CA . LYS A 1 149 ? -10.893 -0.597 -6.327 1.00 93.00 149 LYS A CA 1
ATOM 1242 C C . LYS A 1 149 ? -11.031 -1.714 -5.307 1.00 93.00 149 LYS A C 1
ATOM 1244 O O . LYS A 1 149 ? -10.048 -2.468 -5.134 1.00 93.00 149 LYS A O 1
#

Sequence (149 aa):
MDHVTDPIPLKEIPKYFSVKFKVPAFLPYDITSDVKGEVRTIGKKNAVLTIKYKQQEPGRNEYIELNVANFPYSFPNIVEEKRFQEQMKLNNGALAYFKNKDDFERGEEFATLIWKEKEIEYQLLYRNVQENDEDVIKQNLLYIANNMK